Protein AF-A0A480AJK7-F1 (afdb_monomer)

pLDDT: mean 80.58, std 16.07, range [47.16, 96.25]

Sequence (90 aa):
MQKHPFIIDATVILPDHLHCIWTLPENDHDFSTRWRLIKSYFSRQCETSSPENISISRKKKKQRTIWQYRFWEHLIRDEIDFQNYVEYIH

Secondary structure (DSSP, 8-state):
--SS--EEEEEEE-SS-EEEEEEPPTT---HHHHHHHHHHHHHHHHHTT-SSS--HHHHHH----SS-S--------SHHHHHHHHHTT-

Mean predicted aligned error: 8.32 Å

Structure (mmCIF, N/CA/C/O backbone):
data_AF-A0A480AJK7-F1
#
_entry.id   AF-A0A480AJK7-F1
#
loop_
_atom_site.group_PDB
_atom_site.id
_atom_site.type_symbol
_atom_site.label_atom_id
_atom_site.label_alt_id
_atom_site.label_comp_id
_atom_site.label_asym_id
_atom_site.label_entity_id
_atom_site.label_seq_id
_atom_site.pdbx_PDB_ins_code
_atom_site.Cartn_x
_atom_site.Cartn_y
_atom_site.Cartn_z
_atom_site.occupancy
_atom_site.B_iso_or_equiv
_atom_site.auth_seq_id
_atom_site.auth_comp_id
_atom_site.auth_asym_id
_atom_site.auth_atom_id
_atom_site.pdbx_PDB_model_num
ATOM 1 N N . MET A 1 1 ? -8.214 -22.893 4.571 1.00 54.94 1 MET A N 1
ATOM 2 C CA . MET A 1 1 ? -7.996 -21.565 5.189 1.00 54.94 1 MET A CA 1
ATOM 3 C C . MET A 1 1 ? -7.374 -20.632 4.167 1.00 54.94 1 MET A C 1
ATOM 5 O O . MET A 1 1 ? -6.383 -21.009 3.550 1.00 54.94 1 MET A O 1
ATOM 9 N N . GLN A 1 2 ? -7.955 -19.450 3.976 1.00 76.44 2 GLN A N 1
ATOM 10 C CA . GLN A 1 2 ? -7.366 -18.387 3.159 1.00 76.44 2 GLN A CA 1
ATOM 11 C C . GLN A 1 2 ? -6.200 -17.754 3.943 1.00 76.44 2 GLN A C 1
ATOM 13 O O . GLN A 1 2 ? -6.325 -17.536 5.147 1.00 76.44 2 GLN A O 1
ATOM 18 N N . LYS A 1 3 ? -5.046 -17.523 3.305 1.00 86.94 3 LYS A N 1
ATOM 19 C CA . LYS A 1 3 ? -3.875 -16.905 3.956 1.00 86.94 3 LYS A CA 1
ATOM 20 C C . LYS A 1 3 ? -3.940 -15.387 3.779 1.00 86.94 3 LYS A C 1
ATOM 22 O O . LYS A 1 3 ? -4.029 -14.941 2.642 1.00 86.94 3 LYS A O 1
ATOM 27 N N . HIS A 1 4 ? -3.854 -14.635 4.881 1.00 92.44 4 HIS A N 1
ATOM 28 C CA . HIS A 1 4 ? -3.949 -13.166 4.924 1.00 92.44 4 HIS A CA 1
ATOM 29 C C . HIS A 1 4 ? -5.219 -12.608 4.243 1.00 92.44 4 HIS A C 1
ATOM 31 O O . HIS A 1 4 ? -5.100 -11.897 3.247 1.00 92.44 4 HIS A O 1
ATOM 37 N N . PRO A 1 5 ? -6.433 -12.932 4.733 1.00 94.88 5 PRO A N 1
ATOM 38 C CA . PRO A 1 5 ? -7.679 -12.459 4.124 1.00 94.88 5 PRO A CA 1
ATOM 39 C C . PRO A 1 5 ? -7.829 -10.937 4.253 1.00 94.88 5 PRO A C 1
ATOM 41 O O . PRO A 1 5 ? -7.398 -10.352 5.243 1.00 94.88 5 PRO A O 1
ATOM 44 N N . PHE 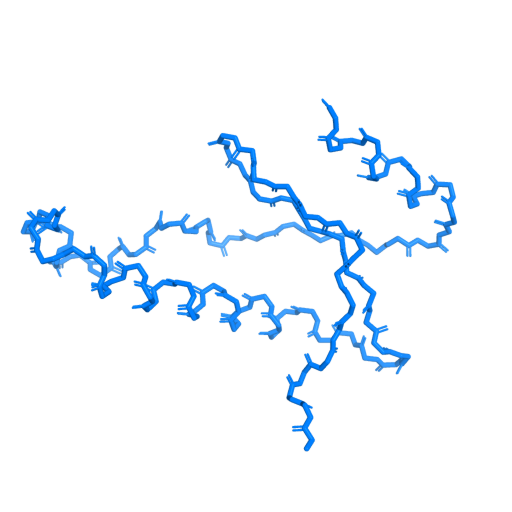A 1 6 ? -8.415 -10.298 3.249 1.00 95.75 6 PHE A N 1
ATOM 45 C CA . PHE A 1 6 ? -8.834 -8.894 3.252 1.00 95.75 6 PHE A CA 1
ATOM 46 C C . PHE A 1 6 ? -9.884 -8.704 2.152 1.0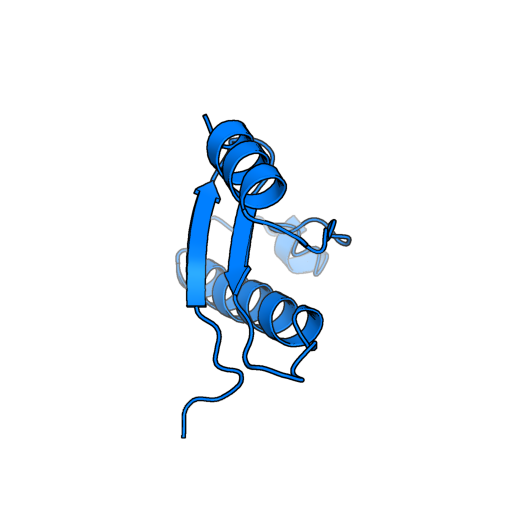0 95.75 6 PHE A C 1
ATOM 48 O O . PHE A 1 6 ? -9.976 -9.529 1.237 1.00 95.75 6 PHE A O 1
ATOM 55 N N . ILE A 1 7 ? -10.673 -7.642 2.254 1.00 96.25 7 ILE A N 1
ATOM 56 C CA . ILE A 1 7 ? -11.649 -7.225 1.246 1.00 96.25 7 ILE A CA 1
ATOM 57 C C . ILE A 1 7 ? -11.007 -6.106 0.423 1.00 96.25 7 ILE A C 1
ATOM 59 O O . ILE A 1 7 ? -10.281 -5.274 0.967 1.00 96.25 7 ILE A O 1
ATOM 63 N N . ILE A 1 8 ? -11.234 -6.113 -0.889 1.00 94.75 8 ILE A N 1
ATOM 64 C CA . ILE A 1 8 ? -10.854 -5.005 -1.767 1.00 94.75 8 ILE A CA 1
ATOM 65 C C . ILE A 1 8 ? -12.099 -4.152 -1.965 1.00 94.75 8 ILE A C 1
ATOM 67 O O . ILE A 1 8 ? -13.025 -4.592 -2.642 1.00 94.75 8 ILE A O 1
ATOM 71 N N . ASP A 1 9 ? -12.102 -2.956 -1.388 1.00 93.69 9 ASP A N 1
ATOM 72 C CA . ASP A 1 9 ? -13.211 -2.013 -1.525 1.00 93.69 9 ASP A CA 1
ATOM 73 C C . ASP A 1 9 ? -13.080 -1.219 -2.830 1.00 93.69 9 ASP A C 1
ATOM 75 O O . ASP A 1 9 ? -14.049 -1.049 -3.565 1.00 93.69 9 ASP A O 1
ATOM 79 N N . ALA A 1 10 ? -11.853 -0.804 -3.170 1.00 92.44 10 ALA A N 1
ATOM 80 C CA . ALA A 1 10 ? -11.541 -0.133 -4.429 1.00 92.44 10 ALA A CA 1
ATOM 81 C C . ALA A 1 10 ? -10.094 -0.393 -4.872 1.00 92.44 10 ALA A C 1
ATOM 83 O O . ALA A 1 10 ? -9.193 -0.620 -4.059 1.00 92.44 10 ALA A O 1
ATOM 84 N N . THR A 1 11 ? -9.837 -0.355 -6.180 1.00 93.19 11 THR A N 1
ATOM 85 C CA . THR A 1 11 ? -8.480 -0.378 -6.749 1.00 93.19 11 THR A CA 1
ATOM 86 C C . THR A 1 11 ? -8.468 0.302 -8.113 1.00 93.19 11 THR A C 1
ATOM 88 O O . THR A 1 11 ? -9.279 -0.031 -8.973 1.00 93.19 11 THR A O 1
ATOM 91 N N . VAL A 1 12 ? -7.505 1.196 -8.336 1.00 92.31 12 VAL A N 1
ATOM 92 C CA . VAL A 1 12 ? -7.271 1.860 -9.624 1.00 92.31 12 VAL A CA 1
ATOM 93 C C . VAL A 1 12 ? -5.793 1.829 -9.992 1.00 92.31 12 VAL A C 1
ATOM 95 O O . VAL A 1 12 ? -4.911 1.984 -9.144 1.00 92.31 12 VAL A O 1
ATOM 98 N N . ILE A 1 13 ? -5.516 1.636 -11.278 1.00 90.81 13 ILE A N 1
ATOM 99 C CA . ILE A 1 13 ? -4.175 1.768 -11.843 1.00 90.81 13 ILE A CA 1
ATOM 100 C C . ILE A 1 13 ? -4.125 3.112 -12.563 1.00 90.81 13 ILE A C 1
ATOM 102 O O . ILE A 1 13 ? -4.754 3.277 -13.606 1.00 90.81 13 ILE A O 1
ATOM 106 N N . LEU A 1 14 ? -3.380 4.056 -12.001 1.00 88.06 14 LEU A N 1
ATOM 107 C CA . LEU A 1 14 ? -3.105 5.352 -12.605 1.00 88.06 14 LEU A CA 1
ATOM 108 C C . LEU A 1 14 ? -1.757 5.299 -13.347 1.00 88.06 14 LEU A C 1
ATOM 110 O O . LEU A 1 14 ? -0.951 4.391 -13.109 1.00 88.06 14 LEU A O 1
ATOM 114 N N . PRO A 1 15 ? -1.484 6.240 -14.269 1.00 87.25 15 PRO A N 1
ATOM 115 C CA . PRO A 1 15 ? -0.243 6.236 -15.047 1.00 87.25 15 PRO A CA 1
ATOM 116 C C . PRO A 1 15 ? 1.043 6.274 -14.205 1.00 87.25 15 PRO A C 1
ATOM 118 O O . PRO A 1 15 ? 2.082 5.789 -14.650 1.00 87.25 15 PRO A O 1
ATOM 121 N N . ASP A 1 16 ? 0.988 6.852 -13.007 1.00 86.19 16 ASP A N 1
ATOM 122 C CA . ASP A 1 16 ? 2.129 7.078 -12.118 1.00 86.19 16 ASP A CA 1
ATOM 123 C C . ASP A 1 16 ? 2.089 6.242 -10.826 1.00 86.19 16 ASP A C 1
ATOM 125 O O . ASP A 1 16 ? 3.145 5.986 -10.237 1.00 86.19 16 ASP A O 1
ATOM 129 N N . HIS A 1 17 ? 0.911 5.780 -10.390 1.00 88.62 17 HIS A N 1
ATOM 130 C CA . HIS A 1 17 ? 0.767 4.984 -9.173 1.00 88.62 17 HIS A CA 1
ATOM 131 C C . HIS A 1 17 ? -0.443 4.034 -9.173 1.00 88.62 17 HIS A C 1
ATOM 133 O O . HIS A 1 17 ? -1.346 4.099 -9.997 1.00 88.62 17 HIS A O 1
ATOM 139 N N . LEU A 1 18 ? -0.441 3.108 -8.216 1.00 91.06 18 LEU A N 1
ATOM 140 C CA . LEU A 1 18 ? -1.556 2.212 -7.915 1.00 91.06 18 LEU A CA 1
ATOM 141 C C . LEU A 1 18 ? -2.181 2.684 -6.605 1.00 91.06 18 LEU A C 1
ATOM 143 O O . LEU A 1 18 ? -1.466 2.792 -5.607 1.00 91.06 18 LEU A O 1
ATOM 147 N N . HIS A 1 19 ? -3.488 2.926 -6.602 1.00 91.75 19 HIS A N 1
ATOM 148 C CA . HIS A 1 19 ? -4.240 3.274 -5.400 1.00 91.75 19 HIS A CA 1
ATOM 149 C C . HIS A 1 19 ? -5.204 2.135 -5.058 1.00 91.75 19 HIS A C 1
ATOM 151 O O . HIS A 1 19 ? -5.890 1.607 -5.934 1.00 91.75 19 HIS A O 1
ATOM 157 N N . CYS A 1 20 ? -5.213 1.709 -3.796 1.00 93.62 20 CYS A N 1
ATOM 158 C CA . CYS A 1 20 ? -6.030 0.599 -3.312 1.00 93.62 20 CYS A CA 1
ATOM 159 C C . CYS A 1 20 ? -6.641 0.953 -1.959 1.00 93.62 20 CYS A C 1
ATOM 161 O O . CYS A 1 20 ? -5.939 1.473 -1.093 1.00 93.62 20 CYS A O 1
ATOM 163 N N . ILE A 1 21 ? -7.900 0.574 -1.766 1.00 94.06 21 ILE A N 1
ATOM 164 C CA . ILE A 1 21 ? -8.598 0.654 -0.485 1.00 94.06 21 ILE A CA 1
ATOM 165 C C . ILE A 1 21 ? -8.970 -0.767 -0.073 1.00 94.06 21 ILE A C 1
ATOM 167 O O . ILE A 1 21 ? -9.572 -1.509 -0.857 1.00 94.06 21 ILE A O 1
ATOM 171 N N . TRP A 1 22 ? -8.555 -1.158 1.132 1.00 95.56 22 TRP A N 1
ATOM 172 C CA . TRP A 1 22 ? -8.790 -2.490 1.678 1.00 95.56 22 TRP A CA 1
ATOM 173 C C . TRP A 1 22 ? -9.413 -2.421 3.064 1.00 95.56 22 TRP A C 1
ATOM 175 O O . TRP A 1 22 ? -8.932 -1.686 3.927 1.00 95.56 22 TRP A O 1
ATOM 185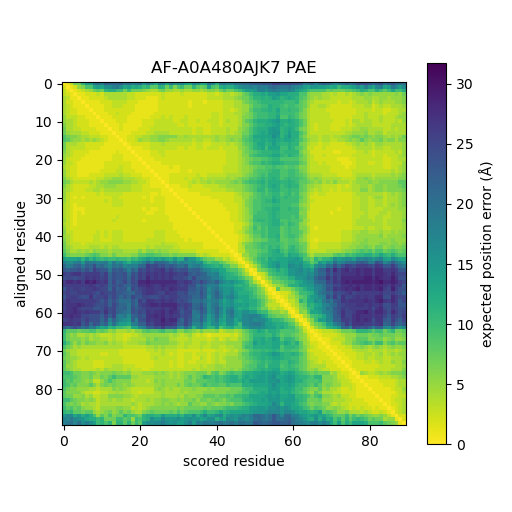 N N . THR A 1 23 ? -10.354 -3.324 3.309 1.00 95.12 23 THR A N 1
ATOM 186 C CA . THR A 1 23 ? -10.866 -3.619 4.644 1.00 95.12 23 THR A CA 1
ATOM 187 C C . THR A 1 23 ? -10.206 -4.892 5.166 1.00 95.12 23 THR A C 1
ATOM 189 O O . THR A 1 23 ? -10.281 -5.967 4.558 1.00 95.12 23 THR A O 1
ATOM 192 N N . LEU A 1 24 ? -9.510 -4.771 6.298 1.00 95.25 24 LEU A N 1
ATOM 193 C CA . LEU A 1 24 ? -8.860 -5.892 6.977 1.00 95.25 24 LEU A CA 1
ATOM 194 C C . LEU A 1 24 ? -9.804 -6.515 8.022 1.00 95.25 24 LEU A C 1
ATOM 196 O O . LEU A 1 24 ? -10.712 -5.840 8.508 1.00 95.25 24 LEU A O 1
ATOM 200 N N . PRO A 1 25 ? -9.600 -7.797 8.384 1.00 95.06 25 PRO A N 1
ATOM 201 C CA . PRO A 1 25 ? -10.301 -8.407 9.506 1.00 95.06 25 PRO A CA 1
ATOM 202 C C . PRO A 1 25 ? -10.113 -7.616 10.803 1.00 95.06 25 PRO A C 1
ATOM 204 O O . PRO A 1 25 ? -9.072 -6.997 11.024 1.00 95.06 25 PRO A O 1
ATOM 207 N N . GLU A 1 26 ? -11.100 -7.698 11.691 1.00 93.12 26 GLU A N 1
ATOM 208 C CA . GLU A 1 26 ? -11.019 -7.078 13.010 1.00 93.12 26 GLU A CA 1
ATOM 209 C C . GLU A 1 26 ? -9.758 -7.545 13.760 1.00 93.12 26 GLU A C 1
ATOM 211 O O . GLU A 1 26 ? -9.438 -8.736 13.779 1.00 93.12 26 GLU A O 1
ATOM 216 N N . ASN A 1 27 ? -9.040 -6.601 14.375 1.00 92.12 27 ASN A N 1
ATOM 217 C CA . ASN A 1 27 ? -7.762 -6.816 15.071 1.00 92.12 27 ASN A CA 1
ATOM 218 C C . ASN A 1 27 ? -6.588 -7.305 14.190 1.00 92.12 27 ASN A C 1
ATOM 220 O O . ASN A 1 27 ? -5.536 -7.666 14.722 1.00 92.12 27 ASN A O 1
ATOM 224 N N . ASP A 1 28 ? -6.720 -7.305 12.860 1.00 94.19 28 ASP A N 1
ATOM 225 C CA . ASP A 1 28 ? -5.617 -7.558 11.929 1.00 94.19 28 ASP A CA 1
ATOM 226 C C . ASP A 1 28 ? -5.147 -6.240 11.305 1.00 94.19 28 ASP A C 1
ATOM 228 O O . ASP A 1 28 ? -5.879 -5.557 10.593 1.00 94.19 28 ASP A O 1
ATOM 232 N N . HIS A 1 29 ? -3.889 -5.892 11.561 1.00 93.19 29 HIS A N 1
ATOM 233 C CA . HIS A 1 29 ? -3.263 -4.672 11.050 1.00 93.19 29 HIS A CA 1
ATOM 234 C C . HIS A 1 29 ? -2.111 -4.969 10.081 1.00 93.19 29 HIS A C 1
ATOM 236 O O . HIS A 1 29 ? -1.364 -4.068 9.706 1.00 93.19 29 HIS A O 1
ATOM 242 N N . ASP A 1 30 ? -1.934 -6.224 9.654 1.00 95.00 30 ASP A N 1
ATOM 243 C CA . ASP A 1 30 ? -0.815 -6.629 8.801 1.00 95.00 30 ASP A CA 1
ATOM 244 C C . ASP A 1 30 ? -1.107 -6.374 7.309 1.00 95.00 30 ASP A C 1
ATOM 246 O O . ASP A 1 30 ? -1.125 -7.279 6.463 1.00 95.00 30 ASP A O 1
ATOM 250 N N . PHE A 1 31 ? -1.359 -5.109 6.965 1.00 94.56 31 PHE A N 1
ATOM 251 C CA . PHE A 1 31 ? -1.469 -4.654 5.573 1.00 94.56 31 PHE A CA 1
ATOM 252 C C . PHE A 1 31 ? -0.120 -4.755 4.844 1.00 94.56 31 PHE A C 1
ATOM 254 O O . PHE A 1 31 ? -0.064 -5.034 3.644 1.00 94.56 31 PHE A O 1
ATOM 261 N N . SER A 1 32 ? 0.984 -4.600 5.580 1.00 94.44 32 SER A N 1
ATOM 262 C CA . SER A 1 32 ? 2.345 -4.619 5.039 1.00 94.44 32 SER A CA 1
ATOM 263 C C . SER A 1 32 ? 2.712 -5.972 4.426 1.00 94.44 32 SER A C 1
ATOM 265 O O . SER A 1 32 ? 3.252 -6.026 3.315 1.00 94.44 32 SER A O 1
ATOM 267 N N . THR A 1 33 ? 2.391 -7.087 5.091 1.00 95.00 33 THR A N 1
ATOM 268 C CA . THR A 1 33 ? 2.634 -8.419 4.522 1.00 95.00 33 THR A CA 1
ATOM 269 C C . THR A 1 33 ? 1.770 -8.675 3.297 1.00 95.00 33 THR A C 1
ATOM 271 O O . THR A 1 33 ? 2.290 -9.186 2.303 1.00 95.00 33 THR A O 1
ATOM 274 N N . ARG A 1 34 ? 0.489 -8.283 3.319 1.00 95.75 34 ARG A N 1
ATOM 275 C CA . ARG A 1 34 ? -0.422 -8.410 2.165 1.00 95.75 34 ARG A CA 1
ATOM 276 C C . ARG A 1 34 ? 0.136 -7.676 0.952 1.00 95.75 34 ARG A C 1
ATOM 278 O O . ARG A 1 34 ? 0.288 -8.273 -0.114 1.00 95.75 34 ARG A O 1
ATOM 285 N N . TRP A 1 35 ? 0.572 -6.435 1.138 1.00 94.88 35 TRP A N 1
ATOM 286 C CA . TRP A 1 35 ? 1.165 -5.642 0.068 1.00 94.88 35 TRP A CA 1
ATOM 287 C C . TRP A 1 35 ? 2.478 -6.221 -0.461 1.00 94.88 35 TRP A C 1
ATOM 289 O O . TRP A 1 35 ? 2.680 -6.329 -1.673 1.00 94.88 35 TRP A O 1
ATOM 299 N N . ARG A 1 36 ? 3.364 -6.677 0.434 1.00 92.50 36 ARG A N 1
ATOM 300 C CA . ARG A 1 36 ? 4.606 -7.369 0.054 1.00 92.50 36 ARG A CA 1
ATOM 301 C C . ARG A 1 36 ? 4.322 -8.615 -0.783 1.00 92.50 36 ARG A C 1
ATOM 303 O O . ARG A 1 36 ? 5.026 -8.865 -1.764 1.00 92.50 36 ARG A O 1
ATOM 310 N N . LEU A 1 37 ? 3.315 -9.399 -0.400 1.00 93.31 37 LEU A N 1
ATOM 311 C CA . LEU A 1 37 ? 2.901 -10.590 -1.135 1.00 93.31 37 LEU A CA 1
ATOM 312 C C . LEU A 1 37 ? 2.365 -10.217 -2.519 1.00 93.31 37 LEU A C 1
ATOM 314 O O . LEU A 1 37 ? 2.858 -10.772 -3.499 1.00 93.31 37 LEU A O 1
ATOM 318 N N . ILE A 1 38 ? 1.460 -9.239 -2.623 1.00 91.94 38 ILE A N 1
ATOM 319 C CA . ILE A 1 38 ? 0.927 -8.738 -3.903 1.00 91.94 38 ILE A CA 1
ATOM 320 C C . ILE A 1 38 ? 2.067 -8.324 -4.843 1.00 91.94 38 ILE A C 1
ATOM 322 O O . ILE A 1 38 ? 2.174 -8.852 -5.953 1.00 91.94 38 ILE A O 1
ATOM 326 N N . LYS A 1 39 ? 2.988 -7.468 -4.378 1.00 89.31 39 LYS A N 1
ATOM 327 C CA . LYS A 1 39 ? 4.156 -7.031 -5.164 1.00 89.31 39 LYS A CA 1
ATOM 328 C C . LYS A 1 39 ? 5.017 -8.205 -5.635 1.00 89.31 39 LYS A C 1
ATOM 330 O O . LYS A 1 39 ? 5.493 -8.208 -6.775 1.00 89.31 39 LYS A O 1
ATOM 335 N N . SER A 1 40 ? 5.229 -9.198 -4.769 1.00 87.44 40 SER A N 1
ATOM 336 C CA . SER A 1 40 ? 6.034 -10.392 -5.058 1.00 87.44 40 SER A CA 1
ATOM 337 C C . SER A 1 40 ? 5.376 -11.292 -6.106 1.00 87.44 40 SER A C 1
ATOM 339 O O . SER A 1 40 ? 6.029 -11.684 -7.076 1.00 87.44 40 SER A O 1
ATOM 341 N N . TYR A 1 41 ? 4.082 -11.583 -5.946 1.00 88.81 41 TYR A N 1
ATOM 342 C CA . TYR A 1 41 ? 3.321 -12.408 -6.884 1.00 88.81 41 TYR A CA 1
ATOM 343 C C . TYR A 1 41 ? 3.252 -11.758 -8.264 1.00 88.81 41 TYR A C 1
ATOM 345 O O . TYR A 1 41 ? 3.595 -12.410 -9.250 1.00 88.81 41 TYR A O 1
ATOM 353 N N . PHE A 1 42 ? 2.917 -10.467 -8.325 1.00 87.62 42 PHE A N 1
ATOM 354 C CA . PHE A 1 42 ? 2.864 -9.725 -9.582 1.00 87.62 42 PHE A CA 1
ATOM 355 C C . PHE A 1 42 ? 4.218 -9.716 -10.298 1.00 87.62 42 PHE A C 1
ATOM 357 O O . PHE A 1 42 ? 4.301 -10.074 -11.469 1.00 87.62 42 PHE A O 1
ATOM 364 N N . SER A 1 43 ? 5.304 -9.399 -9.581 1.00 83.12 43 SER A N 1
ATOM 365 C CA . SER A 1 43 ? 6.650 -9.379 -10.172 1.00 83.12 43 SER A CA 1
ATOM 366 C C . SER A 1 43 ? 7.028 -10.732 -10.779 1.00 83.12 43 SER A C 1
ATOM 368 O O . SER A 1 43 ? 7.563 -10.776 -11.884 1.00 83.12 43 SER A O 1
ATOM 370 N N . ARG A 1 44 ? 6.713 -11.840 -10.092 1.00 80.56 44 ARG A N 1
ATOM 371 C CA . ARG A 1 44 ? 6.995 -13.192 -10.593 1.00 80.56 44 ARG A CA 1
ATOM 372 C C . ARG A 1 44 ? 6.188 -13.526 -11.850 1.00 80.56 44 ARG A C 1
ATOM 374 O O . ARG A 1 44 ? 6.721 -14.168 -12.747 1.00 80.56 44 ARG A O 1
ATOM 381 N N . GLN A 1 45 ? 4.934 -13.088 -11.927 1.00 80.25 45 GLN A N 1
ATOM 382 C CA . GLN A 1 45 ? 4.077 -13.335 -13.088 1.00 80.25 45 GLN A CA 1
ATOM 383 C C . GLN A 1 45 ? 4.455 -12.455 -14.292 1.00 80.25 45 GLN A C 1
ATOM 385 O O . GLN A 1 45 ? 4.426 -12.910 -15.436 1.00 80.25 45 GLN A O 1
ATOM 390 N N . CYS A 1 46 ? 4.891 -11.216 -14.060 1.00 73.12 46 CYS A N 1
ATOM 391 C CA . CYS A 1 46 ? 5.454 -10.373 -15.115 1.00 73.12 46 CYS A CA 1
ATOM 392 C C . CYS A 1 46 ? 6.763 -10.942 -15.677 1.00 73.12 46 CYS A C 1
ATOM 394 O O . CYS A 1 46 ? 6.960 -10.913 -16.889 1.00 73.12 46 CYS A O 1
ATOM 396 N N . GLU A 1 47 ? 7.634 -11.504 -14.828 1.00 62.72 47 GLU A N 1
ATOM 397 C CA . GLU A 1 47 ? 8.873 -12.170 -15.262 1.00 62.72 47 GLU A CA 1
ATOM 398 C C . GLU A 1 47 ? 8.593 -13.355 -16.209 1.00 62.72 47 GLU A C 1
ATOM 400 O O . GLU A 1 47 ? 9.363 -13.585 -17.139 1.00 62.72 47 GLU A O 1
ATOM 405 N N . THR A 1 48 ? 7.478 -14.073 -16.034 1.00 55.88 48 THR A N 1
ATOM 406 C CA . THR A 1 48 ? 7.097 -15.201 -16.905 1.00 55.88 48 THR A CA 1
ATOM 407 C C . THR A 1 48 ? 6.432 -14.790 -18.222 1.00 55.88 48 THR A C 1
ATOM 409 O O . THR A 1 48 ? 6.233 -15.642 -19.081 1.00 55.88 48 THR A O 1
ATOM 412 N N . SER A 1 49 ? 6.088 -13.509 -18.402 1.00 53.75 49 SER A N 1
ATOM 413 C CA . SER A 1 49 ? 5.225 -13.053 -19.504 1.00 53.75 49 SER A CA 1
ATOM 414 C C . SER A 1 49 ? 5.976 -12.524 -20.740 1.00 53.75 49 SER A C 1
ATOM 416 O O . SER A 1 49 ? 5.331 -12.131 -21.706 1.00 53.75 49 SER A O 1
ATOM 418 N N . SER A 1 50 ? 7.320 -12.502 -20.761 1.00 47.16 50 SER A N 1
ATOM 419 C CA . SER A 1 50 ? 8.088 -12.205 -21.989 1.00 47.16 50 SER A CA 1
ATOM 420 C C . SER A 1 50 ? 9.568 -12.626 -21.885 1.00 47.16 50 SER A C 1
ATOM 422 O O . SER A 1 50 ? 10.335 -11.978 -21.166 1.00 47.16 50 SER A O 1
ATOM 424 N N . PRO A 1 51 ? 10.020 -13.654 -22.629 1.00 51.06 51 PRO A N 1
ATOM 425 C CA . PRO A 1 51 ? 11.447 -13.933 -22.817 1.00 51.06 51 PRO A CA 1
ATOM 426 C C . PRO A 1 51 ? 12.164 -12.863 -23.664 1.00 51.06 51 PRO A C 1
ATOM 428 O O . PRO A 1 51 ? 13.378 -12.700 -23.539 1.00 51.06 51 PRO A O 1
ATOM 431 N N . GLU A 1 52 ? 11.424 -12.119 -24.496 1.00 50.88 52 GLU A N 1
ATOM 432 C CA . GLU A 1 52 ? 11.977 -11.267 -25.563 1.00 50.88 52 GLU A CA 1
ATOM 433 C C . GLU A 1 52 ? 12.407 -9.851 -25.114 1.00 50.88 52 GLU A C 1
ATOM 435 O O . GLU A 1 52 ? 13.242 -9.234 -25.769 1.00 50.88 52 GLU A O 1
ATOM 440 N N . ASN A 1 53 ? 11.871 -9.306 -24.011 1.00 49.41 53 ASN A N 1
ATOM 441 C CA . ASN A 1 53 ? 11.977 -7.860 -23.709 1.00 49.41 53 ASN A CA 1
ATOM 442 C C . ASN A 1 53 ? 12.825 -7.477 -22.483 1.00 49.41 53 ASN A C 1
ATOM 444 O O . ASN A 1 53 ? 12.842 -6.316 -22.050 1.00 49.41 53 ASN A O 1
ATOM 448 N N . ILE A 1 54 ? 13.573 -8.415 -21.900 1.00 54.56 54 ILE A N 1
ATOM 449 C CA . ILE A 1 54 ? 14.466 -8.096 -20.780 1.00 54.56 54 ILE A CA 1
ATOM 450 C C . ILE A 1 54 ? 15.855 -7.770 -21.333 1.00 54.56 54 ILE A C 1
ATOM 452 O O . ILE A 1 54 ? 16.663 -8.665 -21.576 1.00 54.56 54 ILE A O 1
ATOM 456 N N . SER A 1 55 ? 16.151 -6.474 -21.504 1.00 51.81 55 SER A N 1
ATOM 457 C CA . SER A 1 55 ? 17.490 -6.034 -21.917 1.00 51.81 55 SER A CA 1
ATOM 458 C C . SER A 1 55 ? 18.565 -6.601 -20.979 1.00 51.81 55 SER A C 1
ATOM 460 O O . SER A 1 55 ? 18.378 -6.697 -19.761 1.00 51.81 55 SER A O 1
ATOM 462 N N . ILE A 1 56 ? 19.719 -6.967 -21.540 1.00 53.88 56 ILE A N 1
ATOM 463 C CA . ILE A 1 56 ? 20.848 -7.591 -20.826 1.00 53.88 56 ILE A CA 1
ATOM 464 C C . ILE A 1 56 ? 21.286 -6.751 -19.605 1.00 53.88 56 ILE A C 1
ATOM 466 O O . ILE A 1 56 ? 21.696 -7.293 -18.577 1.00 53.88 56 ILE A O 1
ATOM 470 N N . SER A 1 57 ? 21.099 -5.427 -19.668 1.00 52.78 57 SER A N 1
ATOM 471 C CA . SER A 1 57 ? 21.338 -4.490 -18.562 1.00 52.78 57 SER A CA 1
ATOM 472 C C . SER A 1 57 ? 20.398 -4.711 -17.360 1.00 52.78 57 SER A C 1
ATOM 474 O O . SER A 1 57 ? 20.849 -4.680 -16.212 1.00 52.78 57 SER A O 1
ATOM 476 N N . ARG A 1 58 ? 19.113 -5.034 -17.592 1.00 52.88 58 ARG A N 1
ATOM 477 C CA . ARG A 1 58 ? 18.127 -5.340 -16.532 1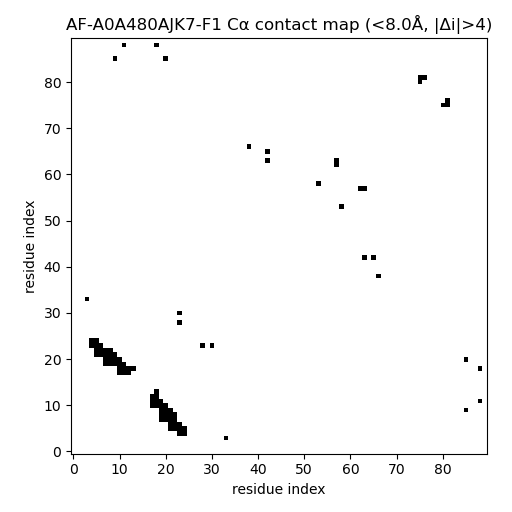.00 52.88 58 ARG A CA 1
ATOM 478 C C . ARG A 1 58 ? 18.418 -6.673 -15.832 1.00 52.88 58 ARG A C 1
ATOM 480 O O . ARG A 1 58 ? 18.315 -6.738 -14.608 1.00 52.88 58 ARG A O 1
ATOM 487 N N . LYS A 1 59 ? 18.879 -7.699 -16.567 1.00 55.41 59 LYS A N 1
ATOM 488 C CA . LYS A 1 59 ? 19.351 -8.976 -15.979 1.00 55.41 59 LYS A CA 1
ATOM 489 C C . LYS A 1 59 ? 20.546 -8.775 -15.040 1.00 55.41 59 LYS A C 1
ATOM 491 O O . LYS A 1 59 ? 20.615 -9.407 -13.990 1.00 55.41 59 LYS A O 1
ATOM 496 N N . LYS A 1 60 ? 21.470 -7.873 -15.390 1.00 49.09 60 LYS A N 1
ATOM 497 C CA . LYS A 1 60 ? 22.736 -7.670 -14.663 1.00 49.09 60 LYS A CA 1
ATOM 498 C C . LYS A 1 60 ? 22.578 -6.922 -13.333 1.00 49.09 60 LYS A C 1
ATOM 500 O O . LYS A 1 60 ? 23.427 -7.057 -12.458 1.00 49.09 60 LYS A O 1
ATOM 505 N N . LYS A 1 61 ? 21.503 -6.144 -13.163 1.00 48.12 61 LYS A N 1
ATOM 506 C CA . LYS A 1 61 ? 21.346 -5.222 -12.025 1.00 48.12 61 LYS A CA 1
ATOM 507 C C . LYS A 1 61 ? 20.456 -5.706 -10.879 1.00 48.12 61 LYS A C 1
ATOM 509 O O . LYS A 1 61 ? 20.417 -5.019 -9.865 1.00 48.12 61 LYS A O 1
ATOM 514 N N . LYS A 1 62 ? 19.705 -6.811 -11.006 1.00 49.22 62 LYS A N 1
ATOM 515 C CA . LYS A 1 62 ? 18.622 -7.175 -10.053 1.00 49.22 62 LYS A CA 1
ATOM 516 C C . LYS A 1 62 ? 17.670 -5.997 -9.716 1.00 49.22 62 LYS A C 1
ATOM 518 O O . LYS A 1 62 ? 16.937 -6.061 -8.734 1.00 49.22 62 LYS A O 1
ATOM 523 N N . GLN A 1 63 ? 17.659 -4.922 -10.514 1.00 49.41 63 GLN A N 1
ATOM 524 C CA . GLN A 1 63 ? 16.834 -3.731 -10.296 1.00 49.41 63 GLN A CA 1
ATOM 525 C C . GLN A 1 63 ? 15.460 -3.993 -10.906 1.00 49.41 63 GLN A C 1
ATOM 527 O O . GLN A 1 63 ? 15.137 -3.591 -12.019 1.00 49.41 63 GLN A O 1
ATOM 532 N N . ARG A 1 64 ? 14.690 -4.775 -10.152 1.00 56.59 64 ARG A N 1
ATOM 533 C CA . ARG A 1 64 ? 13.258 -4.996 -10.309 1.00 56.59 64 ARG A CA 1
ATOM 534 C C . ARG A 1 64 ? 12.545 -3.738 -9.822 1.00 56.59 64 ARG A C 1
ATOM 536 O O . ARG A 1 64 ? 12.371 -3.582 -8.620 1.00 56.59 64 ARG A O 1
ATOM 543 N N . THR A 1 65 ? 12.172 -2.819 -10.702 1.00 63.06 65 THR A N 1
ATOM 544 C CA . THR A 1 65 ? 11.515 -1.570 -10.267 1.00 63.06 65 THR A CA 1
ATOM 545 C C . THR A 1 65 ? 10.221 -1.328 -11.027 1.00 63.06 65 THR A C 1
ATOM 547 O O . THR A 1 65 ? 9.990 -0.240 -11.536 1.00 63.06 65 THR A O 1
ATOM 550 N N . ILE A 1 66 ? 9.379 -2.365 -11.117 1.00 75.94 66 ILE A N 1
ATOM 551 C CA . ILE A 1 66 ? 7.941 -2.179 -11.386 1.00 75.94 66 ILE A CA 1
ATOM 552 C C . ILE A 1 66 ? 7.332 -1.357 -10.241 1.00 75.94 66 ILE A C 1
ATOM 554 O O . ILE A 1 66 ? 6.482 -0.503 -10.449 1.00 75.94 66 ILE A O 1
ATOM 558 N N . TRP A 1 67 ? 7.812 -1.604 -9.023 1.00 83.75 67 TRP A N 1
ATOM 559 C CA . TRP A 1 67 ? 7.316 -0.982 -7.809 1.00 83.75 67 TRP A CA 1
ATOM 560 C C . TRP A 1 67 ? 8.279 0.081 -7.295 1.00 83.75 67 TRP A C 1
ATOM 562 O O . TRP A 1 67 ? 9.497 -0.118 -7.298 1.00 83.75 67 TRP A O 1
ATOM 572 N N . GLN A 1 68 ? 7.722 1.159 -6.750 1.00 81.62 68 GLN A N 1
ATOM 573 C CA . GLN A 1 68 ? 8.457 2.041 -5.851 1.00 81.62 68 GLN A CA 1
ATOM 574 C C . GLN A 1 68 ? 8.833 1.295 -4.555 1.00 81.62 68 GLN A C 1
ATOM 576 O O . GLN A 1 68 ? 8.128 0.376 -4.109 1.00 81.62 68 GLN A O 1
ATOM 581 N N . TYR A 1 69 ? 9.967 1.685 -3.957 1.00 80.94 69 TYR A N 1
ATOM 582 C CA . TYR A 1 69 ? 10.490 1.060 -2.735 1.00 80.94 69 TYR A CA 1
ATOM 583 C C . TYR A 1 69 ? 9.563 1.286 -1.537 1.00 80.94 69 TYR A C 1
ATOM 585 O O . TYR A 1 69 ? 9.283 0.358 -0.781 1.00 80.94 69 TYR A O 1
ATOM 593 N N . ARG A 1 70 ? 9.067 2.517 -1.394 1.00 85.06 70 ARG A N 1
ATOM 594 C CA . ARG A 1 70 ? 8.095 2.894 -0.368 1.00 85.06 70 ARG A CA 1
ATOM 595 C C . ARG A 1 70 ? 6.680 2.799 -0.925 1.00 85.06 70 ARG A C 1
ATOM 597 O O . ARG A 1 70 ? 6.473 2.754 -2.135 1.00 85.06 70 ARG A O 1
ATOM 604 N N . PHE A 1 71 ? 5.728 2.723 -0.017 1.00 90.44 71 PHE A N 1
ATOM 605 C CA . PHE A 1 71 ? 4.324 2.973 -0.282 1.00 90.44 71 PHE A CA 1
ATOM 606 C C . PH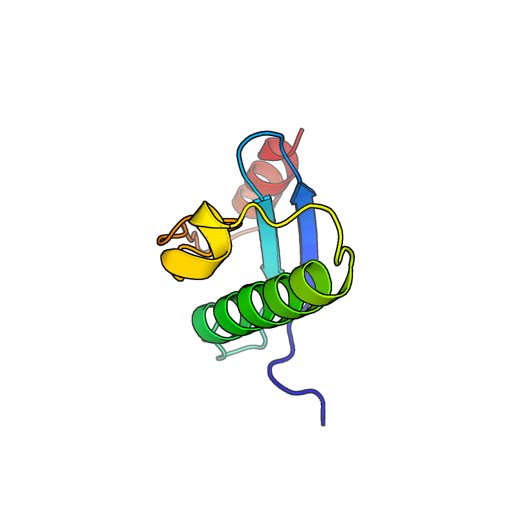E A 1 71 ? 3.837 3.958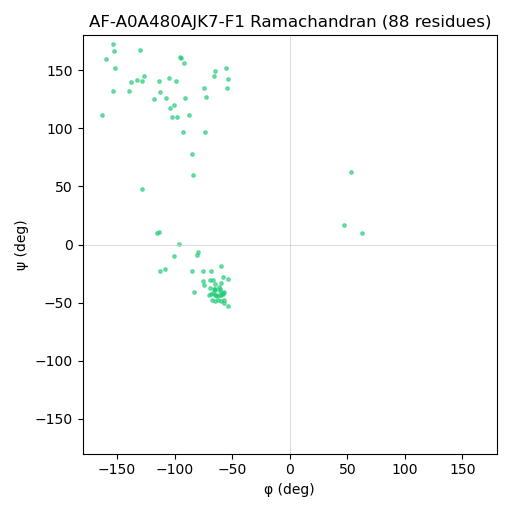 0.775 1.00 90.44 71 PHE A C 1
ATOM 608 O O . PHE A 1 71 ? 4.567 4.244 1.726 1.00 90.44 71 PHE A O 1
ATOM 615 N N . TRP A 1 72 ? 2.658 4.507 0.546 1.00 92.00 72 TRP A N 1
ATOM 616 C CA . TRP A 1 72 ? 1.988 5.366 1.498 1.00 92.00 72 TRP A CA 1
ATOM 617 C C . TRP A 1 72 ? 0.731 4.653 1.982 1.00 92.00 72 TRP A C 1
ATOM 619 O O . TRP A 1 72 ? 0.063 3.980 1.193 1.00 92.00 72 TRP A O 1
ATOM 629 N N . GLU A 1 73 ? 0.445 4.783 3.270 1.00 91.75 73 GLU A N 1
ATOM 630 C CA . GLU A 1 73 ? -0.726 4.219 3.918 1.00 91.75 73 GLU A CA 1
ATOM 631 C C . GLU A 1 73 ? -1.493 5.296 4.683 1.00 91.75 73 GLU A C 1
ATOM 633 O O . GLU A 1 73 ? -0.906 6.201 5.281 1.00 91.75 73 GLU A O 1
ATOM 638 N N . HIS A 1 74 ? -2.816 5.156 4.6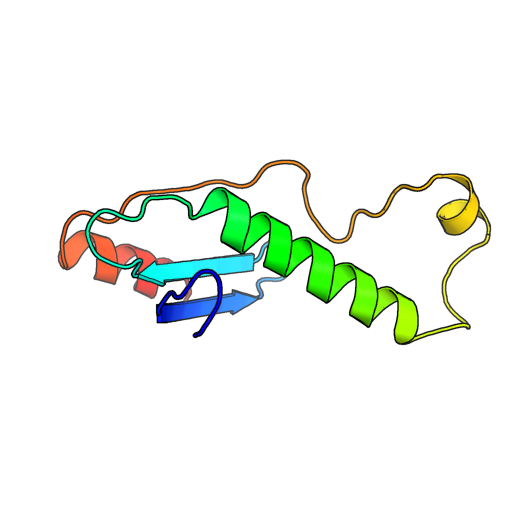97 1.00 91.56 74 HIS A N 1
ATOM 639 C CA . HIS A 1 74 ? -3.719 5.964 5.505 1.00 91.56 74 HIS A CA 1
ATOM 640 C C . HIS A 1 74 ? -4.817 5.081 6.074 1.00 91.56 74 HIS A C 1
ATOM 642 O O . HIS A 1 74 ? -5.399 4.260 5.366 1.00 91.56 74 HIS A O 1
ATOM 648 N N . LEU A 1 75 ? -5.061 5.227 7.374 1.00 91.62 75 LEU A N 1
ATOM 649 C CA . LEU A 1 75 ? -6.131 4.517 8.057 1.00 91.62 75 LEU A CA 1
ATOM 650 C C . LEU A 1 75 ? -7.411 5.338 7.938 1.00 91.62 75 LEU A C 1
ATOM 652 O O . LEU A 1 75 ? -7.514 6.387 8.575 1.00 91.62 75 LEU A O 1
ATOM 656 N N . ILE A 1 76 ? -8.370 4.813 7.180 1.00 90.62 76 ILE A N 1
ATOM 657 C CA . ILE A 1 76 ? -9.710 5.382 7.045 1.00 90.62 76 ILE A CA 1
ATOM 658 C C . ILE A 1 76 ? -10.484 5.126 8.339 1.00 90.62 76 ILE A C 1
ATOM 660 O O . ILE A 1 76 ? -10.523 3.995 8.830 1.00 90.62 76 ILE A O 1
ATOM 664 N N . ARG A 1 77 ? -11.046 6.184 8.932 1.00 88.00 77 ARG A N 1
ATOM 665 C CA . ARG A 1 77 ? -11.648 6.127 10.280 1.00 88.00 77 ARG A CA 1
ATOM 666 C C . ARG A 1 77 ? -13.165 6.218 10.293 1.00 88.00 77 ARG A C 1
ATOM 668 O O . ARG A 1 77 ? -13.774 5.821 11.284 1.00 88.00 77 ARG A O 1
ATOM 675 N N . ASP A 1 78 ? -13.756 6.743 9.231 1.00 90.44 78 ASP A N 1
ATOM 676 C CA . ASP A 1 78 ? -15.193 6.941 9.116 1.00 90.44 78 ASP A CA 1
ATOM 677 C C . ASP A 1 78 ? -15.649 6.921 7.651 1.00 90.44 78 ASP A C 1
ATOM 679 O O . ASP A 1 78 ? -14.843 6.856 6.722 1.00 90.44 78 ASP A O 1
ATOM 683 N N . GLU A 1 79 ? -16.968 6.944 7.465 1.00 86.88 79 GLU A N 1
ATOM 684 C CA . GLU A 1 79 ? -17.610 6.880 6.152 1.00 86.88 79 GLU A CA 1
ATOM 685 C C . GLU A 1 79 ? -17.300 8.111 5.288 1.00 86.88 79 GLU A C 1
ATOM 687 O O . GLU A 1 79 ? -17.163 7.988 4.078 1.00 86.88 79 GLU A O 1
ATOM 692 N N . ILE A 1 80 ? -17.150 9.300 5.880 1.00 88.44 80 ILE A N 1
ATOM 693 C CA . ILE A 1 80 ? -16.869 10.527 5.118 1.00 88.44 80 ILE A CA 1
ATOM 694 C C . ILE A 1 80 ? -15.447 10.465 4.556 1.00 88.44 80 ILE A C 1
ATOM 696 O O . ILE A 1 80 ? -15.222 10.778 3.388 1.00 88.44 80 ILE A O 1
ATOM 700 N N . ASP A 1 81 ? -14.491 10.027 5.374 1.00 86.00 81 ASP A N 1
ATOM 701 C CA . ASP A 1 81 ? -13.118 9.772 4.956 1.00 86.00 81 ASP A CA 1
ATOM 702 C C . ASP A 1 81 ? -13.087 8.696 3.859 1.00 86.00 81 ASP A C 1
ATOM 704 O O . ASP A 1 81 ? -12.458 8.893 2.823 1.00 86.00 81 ASP A O 1
ATOM 708 N N . PHE A 1 82 ? -13.857 7.612 4.008 1.00 86.62 82 PHE A N 1
ATOM 709 C CA . PHE A 1 82 ? -13.975 6.585 2.970 1.00 86.62 82 PHE A CA 1
ATOM 710 C C . PHE A 1 82 ? -14.455 7.160 1.630 1.00 86.62 82 PHE A C 1
ATOM 712 O O . PHE A 1 82 ? -13.796 6.944 0.612 1.00 86.62 82 PHE A O 1
ATOM 719 N N . GLN A 1 83 ? -15.545 7.935 1.627 1.00 86.81 83 GLN A N 1
ATOM 720 C CA . GLN A 1 83 ? -16.072 8.555 0.407 1.00 86.81 83 GLN A CA 1
ATOM 721 C C . GLN A 1 83 ? -15.044 9.487 -0.246 1.00 86.81 83 GLN A C 1
ATOM 723 O O . GLN A 1 83 ? -14.824 9.386 -1.448 1.00 86.81 83 GLN A O 1
ATOM 728 N N . ASN A 1 84 ? -14.334 10.315 0.529 1.00 84.81 84 ASN A N 1
ATOM 729 C CA . ASN A 1 84 ? -13.296 11.200 -0.013 1.00 84.81 84 ASN A CA 1
ATOM 730 C C . ASN A 1 84 ? -12.160 10.425 -0.706 1.00 84.81 84 ASN A C 1
ATOM 732 O O . ASN A 1 84 ? -11.671 10.848 -1.754 1.00 84.81 84 ASN A O 1
ATOM 736 N N . TYR A 1 85 ? -11.727 9.292 -0.141 1.00 83.88 85 TYR A N 1
ATOM 737 C CA . TYR A 1 85 ? -10.667 8.468 -0.736 1.00 83.88 85 TYR A CA 1
ATOM 738 C C . TYR A 1 85 ? -11.142 7.662 -1.944 1.00 83.88 85 TYR A C 1
ATOM 740 O O . TYR A 1 85 ? -10.360 7.439 -2.868 1.00 83.88 85 TYR A O 1
ATOM 748 N N . VAL A 1 86 ? -12.411 7.253 -1.970 1.00 81.75 86 VAL A N 1
ATOM 749 C CA . VAL A 1 86 ? -13.023 6.657 -3.163 1.00 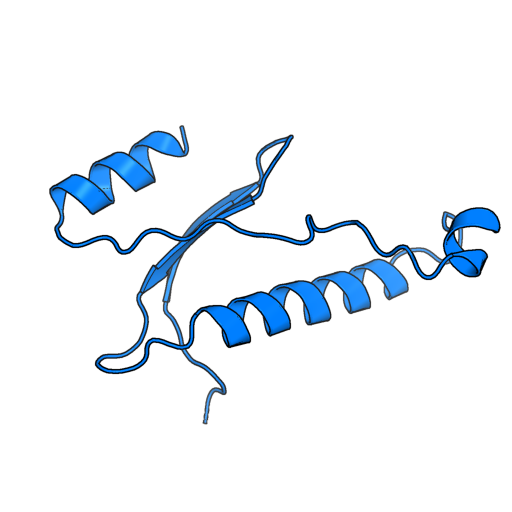81.75 86 VAL A CA 1
ATOM 750 C C . VAL A 1 86 ? -13.175 7.706 -4.265 1.00 81.75 86 VAL A C 1
ATOM 752 O O . VAL A 1 86 ? -12.850 7.422 -5.411 1.00 81.75 86 VAL A O 1
ATOM 755 N N . GLU A 1 87 ? -13.598 8.929 -3.942 1.00 78.00 87 GLU A N 1
ATOM 756 C CA . GLU A 1 87 ? -13.752 10.006 -4.924 1.00 78.00 87 GLU A CA 1
ATOM 757 C C . GLU A 1 87 ? -12.411 10.510 -5.474 1.00 78.00 87 GLU A C 1
ATOM 759 O O . GLU A 1 87 ? -12.333 10.871 -6.644 1.00 78.00 87 GLU A O 1
ATOM 764 N N . TYR A 1 88 ? -11.333 10.461 -4.684 1.00 72.69 88 TYR A N 1
ATOM 765 C CA . TYR A 1 88 ? -9.971 10.798 -5.126 1.00 72.69 88 TYR A CA 1
ATOM 766 C C . TYR A 1 88 ? -9.459 9.923 -6.290 1.00 72.69 88 TYR A C 1
ATOM 768 O O . TYR A 1 88 ? -8.502 10.280 -6.973 1.00 72.69 88 TYR A O 1
ATOM 776 N N . ILE A 1 89 ? -10.079 8.764 -6.516 1.00 68.19 89 ILE A N 1
ATOM 777 C CA . ILE A 1 89 ? -9.736 7.821 -7.587 1.00 68.19 89 ILE A CA 1
ATOM 778 C C . ILE A 1 89 ? -10.312 8.259 -8.960 1.00 68.19 89 ILE A C 1
ATOM 780 O O . ILE A 1 89 ? -9.987 7.640 -9.979 1.00 68.19 89 ILE A O 1
ATOM 784 N N . HIS A 1 90 ? -11.137 9.314 -9.011 1.00 60.34 90 HIS A N 1
ATOM 785 C CA . HIS A 1 90 ? -11.738 9.873 -10.232 1.00 60.34 90 HIS A CA 1
ATOM 786 C C . HIS A 1 90 ? -10.931 11.026 -10.844 1.00 60.34 90 HIS A C 1
ATOM 788 O O . HIS A 1 90 ? -10.913 11.092 -12.097 1.00 60.34 90 HIS A O 1
#

Radius of gyration: 16.18 Å; Cα contacts (8 Å, |Δi|>4): 46; chains: 1; bounding box: 40×33×41 Å

Organism: NCBI:txid136072

Solvent-accessible surface area (backbone atoms only — not comparable to full-atom values): 6109 Å² total; per-residue (Å²): 133,80,82,84,71,66,44,78,78,44,76,50,83,54,101,88,49,76,50,74,42,71,50,60,52,89,97,51,81,67,58,66,60,52,51,52,49,52,56,50,54,51,52,56,54,57,63,73,70,50,93,85,76,70,53,73,69,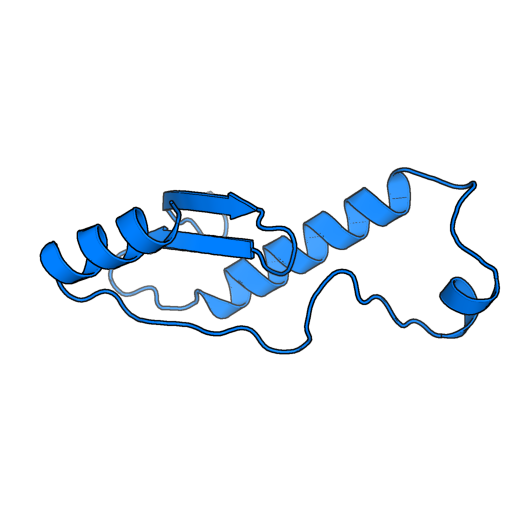53,72,74,60,77,69,78,65,94,57,72,93,71,84,88,87,80,86,75,85,48,71,68,56,44,49,54,59,60,56,70,75,112

Foldseek 3Di:
DDDQDKDWPDWDDDPVDIDTDIGGPPPDPVVVVVVVVVVVVVLVVVVVPDPPPCPPVNVVPVPSPPDDPDDDDDDQDDDVSVVVSVVVND

InterPro domains:
  IPR002686 Transposase IS200-like [SM01321] (1-90)
  IPR036515 Transposase IS200-like superfamily [G3DSA:3.30.70.1290] (1-90)
  IPR036515 Transposase IS200-like superfamily [SSF143422] (2-90)
  IPR052715 REP-associated tyrosine transposase [PTHR36966] (1-90)